Protein 2B1K (pdb70)

Structure (mmCIF, N/CA/C/O backbone):
data_2B1K
#
_entry.id   2B1K
#
_cell.length_a   35.483
_cell.length_b   48.515
_cell.length_c   84.775
_cell.angle_alpha   90.00
_cell.angle_beta   90.00
_cell.angle_gamma   90.00
#
_symmetry.space_group_name_H-M   'P 21 21 21'
#
loop_
_entity.id
_entity.type
_entity.pdbx_description
1 polymer 'Thiol:disulfide interchange protein dsbE'
2 water water
#
loop_
_atom_site.group_PDB
_atom_site.id
_atom_site.type_symbol
_atom_site.label_atom_id
_atom_site.labe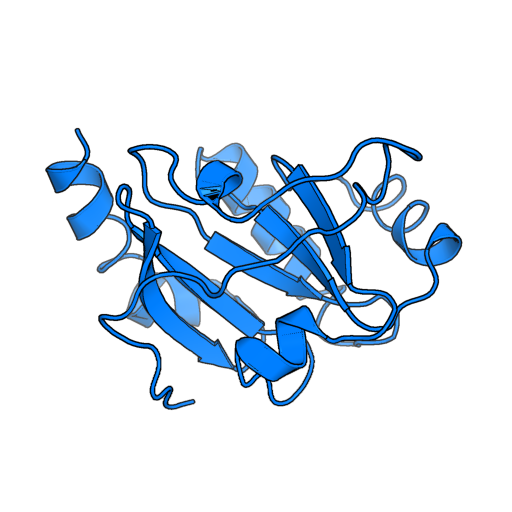l_alt_id
_atom_site.label_comp_id
_atom_site.label_asym_id
_atom_site.label_entity_id
_atom_site.label_seq_id
_atom_site.pdbx_PDB_ins_code
_atom_site.Cartn_x
_atom_site.Cartn_y
_atom_site.Cartn_z
_atom_site.occupancy
_atom_site.B_iso_or_equiv
_atom_site.auth_seq_id
_atom_site.auth_comp_id
_atom_site.auth_asym_id
_atom_site.auth_atom_id
_atom_site.pdbx_PDB_model_num
ATOM 1 N N . LEU A 1 19 ? 24.249 1.355 66.103 1.00 62.31 36 LEU A N 1
ATOM 2 C CA . LEU A 1 19 ? 24.730 2.409 67.044 1.00 62.47 36 LEU A CA 1
ATOM 3 C C . LEU A 1 19 ? 24.528 3.776 66.390 1.00 62.11 36 LEU A C 1
ATOM 4 O O . LEU A 1 19 ? 23.760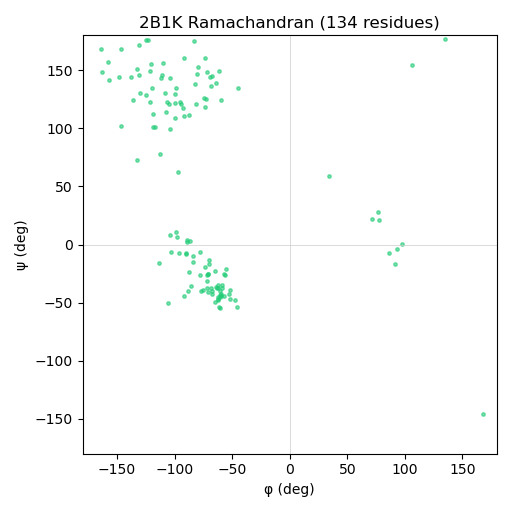 3.905 65.434 1.00 62.36 36 LEU A O 1
ATOM 9 N N . GLU A 1 20 ? 25.218 4.793 66.898 1.00 60.76 37 GLU A N 1
ATOM 10 C CA . GLU A 1 20 ? 25.084 6.137 66.351 1.00 58.82 37 GLU A CA 1
ATOM 11 C C . GLU A 1 20 ? 25.894 6.328 65.077 1.00 55.88 37 GLU A C 1
ATOM 12 O O . GLU A 1 20 ? 26.912 5.665 64.861 1.00 55.80 37 GLU A O 1
ATOM 18 N N . SER A 1 21 ? 25.431 7.247 64.237 1.00 51.28 38 SER A N 1
ATOM 19 C CA . SER A 1 21 ? 26.093 7.539 62.977 1.00 46.28 38 SER A CA 1
ATOM 20 C C . SER A 1 21 ? 26.155 9.037 62.713 1.00 42.97 38 SER A C 1
ATOM 21 O O . SER A 1 21 ? 25.236 9.783 63.045 1.00 42.52 38 SER A O 1
ATOM 24 N N . ALA A 1 22 ? 27.253 9.465 62.108 1.00 39.88 39 ALA A N 1
ATOM 25 C CA . ALA A 1 22 ? 27.450 10.863 61.781 1.00 36.86 39 ALA A CA 1
ATOM 26 C C . ALA A 1 22 ? 26.869 11.137 60.401 1.00 33.81 39 ALA A C 1
ATOM 27 O O . ALA A 1 22 ? 26.950 12.255 59.892 1.00 32.71 39 ALA A O 1
ATOM 29 N N . LEU A 1 23 ? 26.278 10.109 59.799 1.00 30.69 40 LEU A N 1
ATOM 30 C CA . LEU A 1 23 ? 25.703 10.248 58.467 1.00 26.77 40 LEU A CA 1
ATOM 31 C C . LEU A 1 23 ? 24.205 10.523 58.459 1.00 24.06 40 LEU A C 1
ATOM 32 O O . LEU A 1 23 ? 23.630 10.790 57.404 1.00 23.47 40 LEU A O 1
ATOM 37 N N . ILE A 1 24 ? 23.566 10.462 59.622 1.00 21.72 41 ILE A N 1
ATOM 38 C CA . ILE A 1 24 ? 22.135 10.728 59.667 1.00 21.18 41 ILE A CA 1
ATOM 39 C C . ILE A 1 24 ? 21.881 12.143 59.151 1.00 20.60 41 ILE A C 1
ATOM 40 O O . ILE A 1 24 ? 22.450 13.110 59.659 1.00 20.08 41 ILE A O 1
ATOM 45 N N . GLY A 1 25 ? 21.031 12.253 58.136 1.00 18.84 42 GLY A N 1
ATOM 46 C CA . GLY A 1 25 ? 20.716 13.550 57.571 1.00 17.23 42 GLY A CA 1
ATOM 47 C C . GLY A 1 25 ? 21.596 13.897 56.388 1.00 19.71 42 GLY A C 1
ATOM 48 O O . GLY A 1 25 ? 21.411 14.930 55.747 1.00 19.53 42 GLY A O 1
ATOM 49 N N . LYS A 1 26 ? 22.562 13.035 56.091 1.00 19.79 43 LYS A N 1
ATOM 50 C CA . LYS A 1 26 ? 23.463 13.278 54.973 1.00 22.05 43 LYS A CA 1
ATOM 51 C C . LYS A 1 26 ? 23.217 12.300 53.829 1.00 22.15 43 LYS A C 1
ATOM 52 O O . LYS A 1 26 ? 22.681 11.213 54.029 1.00 19.20 43 LYS A O 1
ATOM 58 N N . PRO A 1 27 ? 23.598 12.687 52.604 1.00 22.96 44 PRO A N 1
ATOM 59 C CA . PRO A 1 27 ? 23.394 11.793 51.464 1.00 22.34 44 PRO A CA 1
ATOM 60 C C . PRO A 1 27 ? 24.384 10.633 51.469 1.00 22.28 44 PRO A C 1
ATOM 61 O O . PRO A 1 27 ? 25.428 10.689 52.123 1.00 20.73 44 PRO A O 1
ATOM 65 N N . VAL A 1 28 ? 24.044 9.573 50.748 1.00 21.01 45 VAL A N 1
ATOM 66 C CA . VAL A 1 28 ? 24.908 8.409 50.667 1.00 22.69 45 VAL A CA 1
ATOM 67 C C . VAL A 1 28 ? 26.225 8.800 49.992 1.00 23.37 45 VAL A C 1
ATOM 68 O O . VAL A 1 28 ? 26.235 9.567 49.032 1.00 23.61 45 VAL A O 1
ATOM 72 N N . PRO A 1 29 ? 27.353 8.296 50.506 1.00 24.46 46 PRO A N 1
ATOM 73 C CA . PRO A 1 29 ? 28.673 8.597 49.941 1.00 25.09 46 PRO A CA 1
ATOM 74 C C . PRO A 1 29 ? 28.801 8.113 48.492 1.00 25.74 46 PRO A C 1
ATOM 75 O O . PRO A 1 29 ? 28.183 7.116 48.108 1.00 25.22 46 PRO A O 1
ATOM 79 N N . LYS A 1 30 ? 29.599 8.821 47.695 1.00 25.11 47 LYS A N 1
ATOM 80 C CA . LYS A 1 30 ? 29.816 8.446 46.301 1.00 24.97 47 LYS A CA 1
ATOM 81 C C . LYS A 1 30 ? 30.590 7.135 46.257 1.00 23.96 47 LYS A C 1
ATOM 82 O O . LYS A 1 30 ? 31.458 6.877 47.094 1.00 22.63 47 LYS A O 1
ATOM 88 N N . PHE A 1 31 ? 30.280 6.302 45.273 1.00 21.68 48 PHE A N 1
ATOM 89 C CA . PHE A 1 31 ? 30.967 5.032 45.148 1.00 20.11 48 PHE A CA 1
ATOM 90 C C . PHE A 1 31 ? 30.738 4.459 43.767 1.00 20.73 48 PHE A C 1
ATOM 91 O O . PHE A 1 31 ? 29.894 4.939 43.010 1.00 21.70 48 PHE A O 1
ATOM 99 N N . ARG A 1 32 ? 31.512 3.433 43.449 1.00 21.42 49 ARG A N 1
ATOM 100 C CA . ARG A 1 32 ? 31.400 2.734 42.182 1.00 22.53 49 ARG A CA 1
ATOM 101 C C . ARG A 1 32 ? 31.738 1.298 42.535 1.00 22.01 49 ARG A C 1
ATOM 102 O O . ARG A 1 32 ? 32.904 0.955 42.734 1.00 22.99 49 ARG A O 1
ATOM 110 N N . LEU A 1 33 ? 30.707 0.470 42.649 1.00 19.70 50 LEU A N 1
ATOM 111 C CA . LEU A 1 33 ? 30.893 -0.928 43.012 1.00 17.59 50 LEU A CA 1
ATOM 112 C C . LEU A 1 33 ? 30.341 -1.866 41.960 1.00 18.05 50 LEU A C 1
ATOM 113 O O . LEU A 1 33 ? 29.360 -1.559 41.278 1.00 16.85 50 LEU A O 1
ATOM 118 N N . GLU A 1 34 ? 30.972 -3.023 41.844 1.00 17.94 51 GLU A N 1
ATOM 119 C CA . GLU A 1 34 ? 30.539 -4.024 40.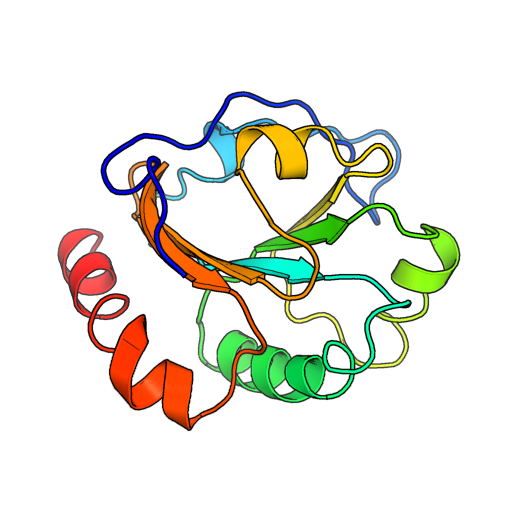886 1.00 19.01 51 GLU A CA 1
ATOM 120 C C . GLU A 1 34 ? 29.347 -4.802 41.443 1.00 18.66 51 GLU A C 1
ATOM 121 O O . GLU A 1 34 ? 29.233 -5.005 42.657 1.00 18.56 51 GLU A O 1
ATOM 127 N N . SER A 1 35 ? 28.447 -5.206 40.555 1.00 18.44 52 SER A N 1
ATOM 128 C CA . SER A 1 35 ? 27.282 -5.995 40.939 1.00 20.30 52 SER A CA 1
ATOM 129 C C . SER A 1 35 ? 27.807 -7.362 41.363 1.00 21.56 52 SER A C 1
ATOM 130 O O . SER A 1 35 ? 28.671 -7.927 40.693 1.00 20.05 52 SER A O 1
ATOM 133 N N . LEU A 1 36 ? 27.290 -7.895 42.466 1.00 22.90 53 LEU A N 1
ATOM 134 C CA . LEU A 1 36 ? 27.740 -9.198 42.958 1.00 25.08 53 LEU A CA 1
ATOM 135 C C . LEU A 1 36 ? 27.455 -10.333 41.983 1.00 27.53 53 LEU A C 1
ATOM 136 O O . LEU A 1 36 ? 28.331 -11.158 41.712 1.00 27.95 53 LEU A O 1
ATOM 141 N N . ASP A 1 37 ? 26.236 -10.376 41.454 1.00 27.04 54 ASP A N 1
ATOM 142 C CA . ASP A 1 37 ? 25.857 -11.444 40.539 1.00 28.79 54 ASP A CA 1
ATOM 143 C C . ASP A 1 37 ? 25.800 -11.083 39.058 1.00 29.20 54 ASP A C 1
ATOM 144 O O . ASP A 1 37 ? 25.349 -11.888 38.240 1.00 28.84 54 ASP A O 1
ATOM 149 N N . ASN A 1 38 ? 26.265 -9.884 38.715 1.00 27.36 55 ASN A N 1
ATOM 150 C CA . ASN A 1 38 ? 26.295 -9.426 37.328 1.00 25.87 55 ASN A CA 1
ATOM 151 C C . ASN A 1 38 ? 27.673 -8.843 37.039 1.00 23.75 55 ASN A C 1
ATOM 152 O O . ASN A 1 38 ? 27.835 -7.628 36.910 1.00 21.69 55 ASN A O 1
ATOM 157 N N . PRO A 1 39 ? 28.685 -9.714 36.919 1.00 21.22 56 PRO A N 1
ATOM 158 C CA . PRO A 1 39 ? 30.071 -9.318 36.652 1.00 19.28 56 PRO A CA 1
ATOM 159 C C . PRO A 1 39 ? 30.170 -8.276 35.551 1.00 18.51 56 PRO A C 1
ATOM 160 O O . PRO A 1 39 ? 29.526 -8.408 34.517 1.00 18.15 56 PRO A O 1
ATOM 164 N N . GLY A 1 40 ? 30.972 -7.242 35.773 1.00 19.02 57 GLY A N 1
ATOM 165 C CA . GLY A 1 40 ? 31.141 -6.230 34.744 1.00 20.44 57 GLY A CA 1
ATOM 166 C C . GLY A 1 40 ? 30.185 -5.059 34.811 1.00 20.62 57 GLY A C 1
ATOM 167 O O . GLY A 1 40 ? 30.430 -4.032 34.185 1.00 22.38 57 GLY A O 1
ATOM 168 N N . GLN A 1 41 ? 29.089 -5.213 35.546 1.00 20.48 58 GLN A N 1
ATOM 169 C CA . GLN A 1 41 ? 28.124 -4.130 35.699 1.00 22.42 58 GLN A CA 1
ATOM 170 C C . GLN A 1 41 ? 28.457 -3.400 36.989 1.00 21.31 58 GLN A C 1
ATOM 171 O O . GLN A 1 41 ? 28.500 -4.009 38.055 1.00 20.19 58 GLN A O 1
ATOM 177 N N . PHE A 1 42 ? 28.712 -2.101 36.883 1.00 21.82 59 PHE A N 1
ATOM 178 C CA . PHE A 1 42 ? 29.046 -1.287 38.046 1.00 22.06 59 PHE A CA 1
ATOM 179 C C . PHE A 1 42 ? 27.920 -0.309 38.363 1.00 23.02 59 PHE A C 1
ATOM 180 O O . PHE A 1 42 ? 27.244 0.191 37.463 1.00 22.64 59 PHE A O 1
ATOM 188 N N . TYR A 1 43 ? 27.727 -0.049 39.651 1.00 21.96 60 TYR A N 1
ATOM 189 C CA . TYR A 1 43 ? 26.685 0.854 40.109 1.00 24.11 60 TYR A CA 1
ATOM 190 C C . TYR A 1 43 ? 27.262 2.010 40.890 1.00 23.32 60 TYR A C 1
ATOM 191 O O . TYR A 1 43 ? 28.349 1.912 41.455 1.00 19.73 60 TYR A O 1
ATOM 200 N N . GLN A 1 44 ? 26.524 3.113 40.906 1.00 22.92 61 GLN A N 1
ATOM 201 C CA . GLN A 1 44 ? 26.944 4.296 41.631 1.00 24.02 61 GLN A CA 1
ATOM 202 C C . GLN A 1 44 ? 25.860 4.667 42.629 1.00 21.76 61 GLN A C 1
ATOM 203 O O . GLN A 1 44 ? 24.805 4.043 42.659 1.00 20.96 61 GLN A O 1
ATOM 209 N N . ALA A 1 45 ? 26.123 5.686 43.439 1.00 22.66 62 ALA A N 1
ATOM 210 C CA . ALA A 1 45 ? 25.178 6.113 44.466 1.00 22.46 62 ALA A CA 1
ATOM 211 C C . ALA A 1 45 ? 23.787 6.468 43.948 1.00 25.11 62 ALA A C 1
ATOM 212 O O . ALA A 1 45 ? 22.805 6.360 44.685 1.00 26.60 62 ALA A O 1
ATOM 214 N N . ASP A 1 46 ? 23.692 6.885 42.688 1.00 25.05 63 ASP A N 1
ATOM 215 C CA . ASP A 1 46 ? 22.398 7.257 42.122 1.00 27.81 63 ASP A CA 1
ATOM 216 C C . ASP A 1 46 ? 21.410 6.110 42.222 1.00 28.02 63 ASP A C 1
ATOM 217 O O . ASP A 1 46 ? 20.199 6.323 42.241 1.00 26.94 63 ASP A O 1
ATOM 222 N N . VAL A 1 47 ? 21.926 4.888 42.281 1.00 28.15 64 VAL A N 1
ATOM 223 C CA . VAL A 1 47 ? 21.058 3.726 42.366 1.00 29.54 64 VAL A CA 1
ATOM 224 C C . VAL A 1 47 ? 20.367 3.647 43.729 1.00 30.07 64 VAL A C 1
ATOM 225 O O . VAL A 1 47 ? 19.416 2.885 43.901 1.00 29.90 64 VAL A O 1
ATOM 229 N N . LEU A 1 48 ? 20.834 4.442 44.692 1.00 28.33 65 LEU A N 1
ATOM 230 C CA . LEU A 1 48 ? 20.225 4.452 46.023 1.00 29.45 65 LEU A CA 1
ATOM 231 C C . LEU A 1 48 ? 19.238 5.609 46.198 1.00 31.45 65 LEU A C 1
ATOM 232 O O . LEU A 1 48 ? 18.725 5.853 47.294 1.00 31.25 65 LEU A O 1
ATOM 237 N N . THR A 1 49 ? 18.981 6.322 45.106 1.00 32.18 66 THR A N 1
ATOM 238 C CA . THR A 1 49 ? 18.030 7.425 45.106 1.00 34.45 66 THR A CA 1
ATOM 239 C C . THR A 1 49 ? 16.888 6.923 44.228 1.00 34.87 66 THR A C 1
ATOM 240 O O . THR A 1 49 ? 16.782 7.288 43.058 1.00 35.78 66 THR A O 1
ATOM 244 N N . GLN A 1 50 ? 16.048 6.070 44.803 1.00 35.05 67 GLN A N 1
ATOM 245 C CA . GLN A 1 50 ? 14.933 5.469 44.078 1.00 36.97 67 GLN A CA 1
ATOM 246 C C . GLN A 1 50 ? 13.605 6.225 44.108 1.00 36.09 67 GLN A C 1
ATOM 247 O O . GLN A 1 50 ? 12.669 5.859 43.398 1.00 36.37 67 GLN A O 1
ATOM 253 N N . GLY A 1 51 ? 13.514 7.278 44.910 1.00 33.85 68 GLY A N 1
ATOM 254 C CA . GLY A 1 51 ? 12.259 8.003 44.985 1.00 31.75 68 GLY A CA 1
ATOM 255 C C . GLY A 1 51 ? 11.376 7.321 46.012 1.00 30.30 68 GLY A C 1
ATOM 256 O O . GLY A 1 51 ? 10.301 7.807 46.353 1.00 30.94 68 GLY A O 1
ATOM 257 N N . LYS A 1 52 ? 11.841 6.171 46.490 1.00 27.92 69 LYS A N 1
ATOM 258 C CA . LYS A 1 52 ? 11.147 5.394 47.516 1.00 27.10 69 LYS A CA 1
ATOM 259 C C . LYS A 1 52 ? 12.196 5.009 48.553 1.00 22.41 69 LYS A C 1
ATOM 260 O O . LYS A 1 52 ? 13.372 4.871 48.222 1.00 21.07 69 LYS A O 1
ATOM 266 N N . PRO A 1 53 ? 11.792 4.837 49.821 1.00 19.16 70 PRO A N 1
ATOM 267 C CA . PRO A 1 53 ? 12.810 4.464 50.806 1.00 15.43 70 PRO A CA 1
ATOM 268 C C . PRO A 1 53 ? 13.374 3.077 50.526 1.00 15.68 70 PRO A C 1
ATOM 269 O O . PRO A 1 53 ? 12.717 2.240 49.907 1.00 17.25 70 PRO A O 1
ATOM 273 N N A VAL A 1 54 ? 14.598 2.844 50.985 0.70 14.02 71 VAL A N 1
ATOM 274 N N B VAL A 1 54 ? 14.600 2.840 50.978 0.30 14.25 71 VAL A N 1
ATOM 275 C CA A VAL A 1 54 ? 15.266 1.570 50.778 0.70 15.18 71 VAL A CA 1
ATOM 276 C CA B VAL A 1 54 ? 15.247 1.554 50.769 0.30 13.81 71 VAL A CA 1
ATOM 277 C C A VAL A 1 54 ? 16.096 1.204 51.994 0.70 14.97 71 VAL A C 1
ATOM 278 C C B VAL A 1 54 ? 16.126 1.200 51.959 0.30 13.99 71 VAL A C 1
ATOM 279 O O A VAL A 1 54 ? 16.574 2.081 52.712 0.70 14.31 71 VAL A O 1
ATOM 280 O O B VAL A 1 54 ? 16.675 2.081 52.620 0.30 13.68 71 VAL A O 1
ATOM 287 N N . LEU A 1 55 ? 16.249 -0.095 52.230 1.00 13.35 72 LEU A N 1
ATOM 288 C CA . LEU A 1 55 ? 17.072 -0.569 53.332 1.00 13.76 72 LEU A CA 1
ATOM 289 C C . LEU A 1 55 ? 18.373 -1.047 52.696 1.00 13.94 72 LEU A C 1
ATOM 290 O O . LEU A 1 55 ? 18.350 -1.759 51.691 1.00 13.70 72 LEU A O 1
ATOM 295 N N . LEU A 1 56 ? 19.501 -0.632 53.253 1.00 10.94 73 LEU A N 1
ATOM 296 C CA . LEU A 1 56 ? 20.795 -1.073 52.745 1.00 10.92 73 LEU A CA 1
ATOM 297 C C . LEU A 1 56 ? 21.310 -2.044 53.802 1.00 11.42 73 LEU A C 1
ATOM 298 O O . LEU A 1 56 ? 21.583 -1.643 54.931 1.00 11.53 73 LEU A O 1
ATOM 303 N N . ASN A 1 57 ? 21.423 -3.315 53.437 1.00 9.63 74 ASN A N 1
ATOM 304 C CA . ASN A 1 57 ? 21.873 -4.350 54.367 1.00 11.27 74 ASN A CA 1
ATOM 305 C C . ASN A 1 57 ? 23.312 -4.784 54.098 1.00 12.44 74 ASN A C 1
ATOM 306 O O . ASN A 1 57 ? 23.643 -5.252 53.001 1.00 11.56 74 ASN A O 1
ATOM 311 N N . VAL A 1 58 ? 24.161 -4.617 55.111 1.00 9.92 75 VAL A N 1
ATOM 312 C CA . VAL A 1 58 ? 25.569 -4.989 55.031 1.00 11.66 75 VAL A CA 1
ATOM 313 C C . VAL A 1 58 ? 25.667 -6.401 55.608 1.00 13.88 75 VAL A C 1
ATOM 314 O O . VAL A 1 58 ? 25.308 -6.630 56.758 1.00 13.97 75 VAL A O 1
ATOM 318 N N . TRP A 1 59 ? 26.144 -7.342 54.805 1.00 14.18 76 TRP A N 1
ATOM 319 C CA . TRP A 1 59 ? 26.234 -8.723 55.248 1.00 16.12 76 TRP A CA 1
ATOM 320 C C . TRP A 1 59 ? 27.436 -9.427 54.642 1.00 15.91 76 TRP A C 1
ATOM 321 O O . TRP A 1 59 ? 28.056 -8.924 53.711 1.00 14.59 76 TRP A O 1
ATOM 332 N N . ALA A 1 60 ? 27.741 -10.606 55.175 1.00 17.19 77 ALA A N 1
ATOM 333 C CA . ALA A 1 60 ? 28.848 -11.429 54.691 1.00 18.64 77 ALA A CA 1
ATOM 334 C C . ALA A 1 60 ? 28.581 -12.877 55.103 1.00 20.11 77 ALA A C 1
ATOM 335 O O . ALA A 1 60 ? 27.838 -13.129 56.048 1.00 19.22 77 ALA A O 1
ATOM 337 N N . THR A 1 61 ? 29.173 -13.830 54.391 1.00 21.28 78 THR A N 1
ATOM 338 C CA . THR A 1 61 ? 28.967 -15.239 54.724 1.00 24.08 78 THR A CA 1
ATOM 339 C C . THR A 1 61 ? 29.719 -15.643 55.990 1.00 25.44 78 THR A C 1
ATOM 340 O O . THR A 1 61 ? 29.400 -16.657 56.614 1.00 26.15 78 THR A O 1
ATOM 344 N N . TRP A 1 62 ? 30.718 -14.853 56.368 1.00 25.29 79 TRP A N 1
ATOM 345 C CA . TRP A 1 62 ? 31.500 -15.157 57.560 1.00 25.16 79 TRP A CA 1
ATOM 346 C C . TRP A 1 62 ? 30.862 -14.595 58.821 1.00 26.28 79 TRP A C 1
ATOM 347 O O . TRP A 1 62 ? 31.410 -14.716 59.917 1.00 27.72 79 TRP A O 1
ATOM 358 N N . CYS A 1 63 ? 29.690 -13.989 58.657 1.00 25.91 80 CYS A N 1
ATOM 359 C CA . CYS A 1 63 ? 28.959 -13.382 59.760 1.00 25.11 80 CYS A CA 1
ATOM 360 C C . CYS A 1 63 ? 27.836 -14.307 60.252 1.00 26.90 80 CYS A C 1
ATOM 361 O O . CYS A 1 63 ? 26.829 -14.491 59.578 1.00 26.52 80 CYS A O 1
ATOM 364 N N . PRO A 1 64 ? 28.001 -14.896 61.453 1.00 28.89 81 PRO A N 1
ATOM 365 C CA . PRO A 1 64 ? 27.038 -15.819 62.073 1.00 28.35 81 PRO A CA 1
ATOM 366 C C . PRO A 1 64 ? 25.582 -15.380 62.181 1.00 27.07 81 PRO A C 1
ATOM 367 O O . PRO A 1 64 ? 24.675 -16.153 61.858 1.00 29.05 81 PRO A O 1
ATOM 371 N N . THR A 1 65 ? 25.340 -14.157 62.635 1.00 23.75 82 THR A N 1
ATOM 372 C CA . THR A 1 65 ? 23.966 -13.697 62.763 1.00 22.10 82 THR A CA 1
ATOM 373 C C . THR A 1 65 ? 23.374 -13.294 61.420 1.00 21.74 82 THR A C 1
ATOM 374 O O . THR A 1 65 ? 22.186 -12.993 61.329 1.00 20.35 82 THR A O 1
ATOM 378 N N . CYS A 1 66 ? 24.201 -13.284 60.380 1.00 21.69 83 CYS A N 1
ATOM 379 C CA . CYS A 1 66 ? 23.721 -12.914 59.051 1.00 22.86 83 CYS A CA 1
ATOM 380 C C . CYS A 1 66 ? 22.832 -13.993 58.449 1.00 23.23 83 CYS A C 1
ATOM 381 O O . CYS A 1 66 ? 21.817 -13.690 57.824 1.00 22.71 83 CYS A O 1
ATOM 384 N N A ARG A 1 67 ? 23.214 -15.252 58.635 0.50 23.52 84 ARG A N 1
ATOM 385 N N B ARG A 1 67 ? 23.213 -15.253 58.633 0.50 23.43 84 ARG A N 1
ATOM 386 C CA A ARG A 1 67 ? 22.423 -16.353 58.103 0.50 25.23 84 ARG A CA 1
ATOM 387 C CA B ARG A 1 67 ? 22.422 -16.353 58.098 0.50 25.08 84 ARG A CA 1
ATOM 388 C C A ARG A 1 67 ? 21.046 -16.331 58.757 0.50 24.53 84 ARG A C 1
ATOM 389 C C B ARG A 1 67 ? 21.047 -16.348 58.760 0.50 24.44 84 ARG A C 1
ATOM 390 O O A ARG A 1 67 ? 20.026 -16.474 58.088 0.50 25.69 84 ARG A O 1
ATOM 391 O O B ARG A 1 67 ? 20.028 -16.520 58.096 0.50 25.70 84 ARG A O 1
ATOM 406 N N . ALA A 1 68 ? 21.026 -16.135 60.071 1.00 24.87 85 ALA A N 1
ATOM 407 C CA . ALA A 1 68 ? 19.778 -16.096 60.825 1.00 25.04 85 ALA A CA 1
ATOM 408 C C . ALA A 1 68 ? 18.902 -14.919 60.396 1.00 25.72 85 ALA A C 1
ATOM 409 O O . ALA A 1 68 ? 17.683 -15.044 60.303 1.00 27.66 85 ALA A O 1
ATOM 411 N N . GLU A 1 69 ? 19.532 -13.776 60.144 1.00 23.20 86 GLU A N 1
ATOM 412 C CA . GLU A 1 69 ? 18.825 -12.565 59.723 1.00 22.65 86 GLU A CA 1
ATOM 413 C C . GLU A 1 69 ? 18.293 -12.668 58.285 1.00 21.60 86 GLU A C 1
ATOM 414 O O . GLU A 1 69 ? 17.320 -12.005 57.923 1.00 20.86 86 GLU A O 1
ATOM 420 N N . HIS A 1 70 ? 18.930 -13.511 57.478 1.00 21.35 87 HIS A N 1
ATOM 421 C CA . HIS A 1 70 ? 18.543 -13.676 56.077 1.00 20.93 87 HIS A CA 1
ATOM 422 C C . HIS A 1 70 ? 17.084 -14.082 55.857 1.00 20.08 87 HIS A C 1
ATOM 423 O O . HIS A 1 70 ? 16.411 -13.536 54.979 1.00 19.75 87 HIS A O 1
ATOM 430 N N . GLN A 1 71 ? 16.594 -15.038 56.642 1.00 20.62 88 GLN A N 1
ATOM 431 C CA . GLN A 1 71 ? 15.213 -15.500 56.499 1.00 20.66 88 GLN A CA 1
ATOM 432 C C . GLN A 1 71 ? 14.199 -14.394 56.762 1.00 19.39 88 GLN A C 1
ATOM 433 O O . GLN A 1 71 ? 13.143 -14.334 56.124 1.00 17.36 88 GLN A O 1
ATOM 439 N N . TYR A 1 72 ? 14.517 -13.509 57.699 1.00 17.42 89 TYR A N 1
ATOM 440 C CA . TYR A 1 72 ? 13.610 -12.415 58.010 1.00 15.31 89 TYR A CA 1
ATOM 441 C C . TYR A 1 72 ? 13.618 -11.404 56.859 1.00 14.90 89 TYR A C 1
ATOM 442 O O . TYR A 1 72 ? 12.582 -10.836 56.511 1.00 14.45 89 TYR A O 1
ATOM 451 N N . LEU A 1 73 ? 14.788 -11.177 56.268 1.00 13.57 90 LEU A N 1
ATOM 452 C CA . LEU A 1 73 ? 14.878 -10.266 55.126 1.00 13.77 90 LEU A CA 1
ATOM 453 C C . LEU A 1 73 ? 14.030 -10.817 53.971 1.00 13.64 90 LEU A C 1
ATOM 454 O O . LEU A 1 73 ? 13.398 -10.052 53.245 1.00 14.40 90 LEU A O 1
ATOM 459 N N . ASN A 1 74 ? 14.019 -12.139 53.795 1.00 12.19 91 ASN A N 1
ATOM 460 C CA . ASN A 1 74 ? 13.218 -12.735 52.725 1.00 13.78 91 ASN A CA 1
ATOM 461 C C . ASN A 1 74 ? 11.756 -12.367 52.957 1.00 15.75 91 ASN A C 1
ATOM 462 O O . ASN A 1 74 ? 11.029 -12.023 52.028 1.00 15.47 91 ASN A O 1
ATOM 467 N N . GLN A 1 75 ? 11.341 -12.448 54.216 1.00 16.16 92 GLN A N 1
ATOM 468 C CA . GLN A 1 75 ? 9.978 -12.141 54.617 1.00 18.13 92 GLN A CA 1
ATOM 469 C C . GLN A 1 75 ? 9.600 -10.686 54.336 1.00 17.58 92 GLN A C 1
ATOM 470 O O . GLN A 1 75 ? 8.520 -10.411 53.819 1.00 16.99 92 GLN A O 1
ATOM 476 N N . LEU A 1 76 ? 10.482 -9.754 54.682 1.00 16.42 93 LEU A N 1
ATOM 477 C CA . LEU A 1 76 ? 10.211 -8.338 54.437 1.00 15.39 93 LEU A CA 1
ATOM 478 C C . LEU A 1 76 ? 10.195 -8.037 52.942 1.00 15.72 93 LEU A C 1
ATOM 479 O O . LEU A 1 76 ? 9.371 -7.258 52.458 1.00 16.02 93 LEU A O 1
ATOM 484 N N . SER A 1 77 ? 11.121 -8.643 52.211 1.00 15.99 94 SER A N 1
ATOM 485 C CA . SER A 1 77 ? 11.199 -8.420 50.776 1.00 16.42 94 SER A CA 1
ATOM 486 C C . SER A 1 77 ? 9.895 -8.854 50.114 1.00 15.97 94 SER A C 1
ATOM 487 O O . SER A 1 77 ? 9.397 -8.189 49.209 1.00 17.27 94 SER A O 1
ATOM 490 N N . ALA A 1 78 ? 9.348 -9.973 50.574 1.00 18.55 95 ALA A N 1
ATOM 491 C CA . ALA A 1 78 ? 8.099 -10.501 50.028 1.00 20.69 95 ALA A CA 1
ATOM 492 C C . ALA A 1 78 ? 6.929 -9.556 50.299 1.00 22.51 95 ALA A C 1
ATOM 493 O O . ALA A 1 78 ? 5.917 -9.593 49.593 1.00 21.97 95 ALA A O 1
ATOM 495 N N . GLN A 1 79 ? 7.074 -8.716 51.323 1.00 21.40 96 GLN A N 1
ATOM 496 C CA . GLN A 1 79 ? 6.038 -7.753 51.698 1.00 23.75 96 GLN A CA 1
ATOM 497 C C . GLN A 1 79 ? 6.179 -6.426 50.971 1.00 23.63 96 GLN A C 1
ATOM 498 O O . GLN 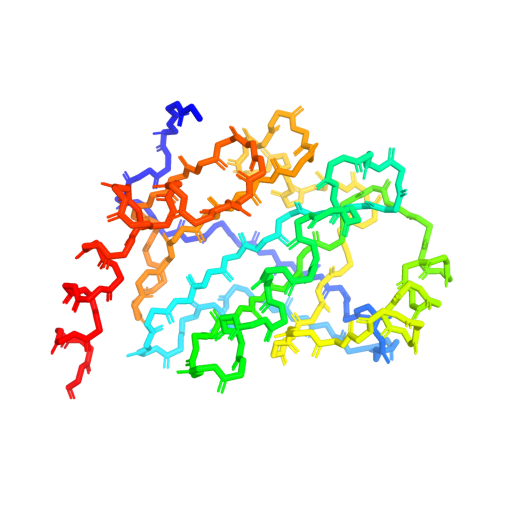A 1 79 ? 5.438 -5.486 51.247 1.00 24.95 96 GLN A O 1
ATOM 504 N N . GLY A 1 80 ? 7.140 -6.335 50.060 1.00 22.84 97 GLY A N 1
ATOM 505 C CA . GLY A 1 80 ? 7.315 -5.097 49.324 1.00 22.44 97 GLY A CA 1
ATOM 506 C C . GLY A 1 80 ? 8.383 -4.147 49.841 1.00 21.20 97 GLY A C 1
ATOM 507 O O . GLY A 1 80 ? 8.563 -3.071 49.275 1.00 23.25 97 GLY A O 1
ATOM 508 N N . ILE A 1 81 ? 9.085 -4.522 50.908 1.00 19.89 98 ILE A N 1
ATOM 509 C CA . ILE A 1 81 ? 10.148 -3.666 51.448 1.00 18.36 98 ILE A CA 1
ATOM 510 C C . ILE A 1 81 ? 11.330 -3.774 50.489 1.00 17.19 98 ILE A C 1
ATOM 511 O O . ILE A 1 81 ? 11.782 -4.872 50.191 1.00 16.12 98 ILE A O 1
ATOM 516 N N . ARG A 1 82 ? 11.822 -2.640 50.004 1.00 17.25 99 ARG A N 1
ATOM 517 C CA . ARG A 1 82 ? 12.939 -2.625 49.062 1.00 18.67 99 ARG A CA 1
ATOM 518 C C . ARG A 1 82 ? 14.259 -2.767 49.828 1.00 17.73 99 ARG A C 1
ATOM 519 O O . ARG A 1 82 ? 14.568 -1.937 50.678 1.00 17.16 99 ARG A O 1
ATOM 527 N N . VAL A 1 83 ? 15.035 -3.806 49.519 1.00 14.70 100 VAL A N 1
ATOM 528 C CA . VAL A 1 83 ? 16.309 -4.037 50.204 1.00 13.29 100 VAL A CA 1
ATOM 529 C C . VAL A 1 83 ? 17.480 -4.149 49.240 1.00 13.70 100 VAL A C 1
ATOM 530 O O . VAL A 1 83 ? 17.426 -4.920 48.278 1.00 12.89 100 VAL A O 1
ATOM 534 N N . VAL A 1 84 ? 18.535 -3.382 49.496 1.00 12.24 101 VAL A N 1
ATOM 535 C CA . VAL A 1 84 ? 19.725 -3.437 48.661 1.00 13.68 101 VAL A CA 1
ATOM 536 C C . VAL A 1 84 ? 20.789 -4.132 49.496 1.00 14.46 101 VAL A C 1
ATOM 537 O O . VAL A 1 84 ? 21.006 -3.778 50.651 1.00 13.06 101 VAL A O 1
ATOM 541 N N . GLY A 1 85 ? 21.441 -5.133 48.921 1.00 14.20 102 GLY A N 1
ATOM 542 C CA . GLY A 1 85 ? 22.454 -5.841 49.676 1.00 13.00 102 GLY A CA 1
ATOM 543 C C . GLY A 1 85 ? 23.864 -5.390 49.370 1.00 14.98 102 GLY A C 1
ATOM 544 O O . GLY A 1 85 ? 24.223 -5.190 48.213 1.00 14.67 102 GLY A O 1
ATOM 545 N N . MET A 1 86 ? 24.660 -5.196 50.415 1.00 14.40 103 MET A N 1
ATOM 546 C CA . MET A 1 86 ? 26.056 -4.817 50.233 1.00 14.78 103 MET A CA 1
ATOM 547 C C . MET A 1 86 ? 26.894 -5.933 50.849 1.00 13.87 103 MET A C 1
ATOM 548 O O . MET A 1 86 ? 27.031 -6.016 52.073 1.00 12.48 103 MET A O 1
ATOM 553 N N . ASN A 1 87 ? 27.430 -6.805 50.000 1.00 15.05 104 ASN A N 1
ATOM 554 C CA . ASN A 1 87 ? 28.251 -7.920 50.469 1.00 16.27 104 ASN A CA 1
ATOM 555 C C . ASN A 1 87 ? 29.597 -7.317 50.891 1.00 17.49 104 ASN A C 1
ATOM 556 O O . ASN A 1 87 ? 30.315 -6.738 50.077 1.00 15.80 104 ASN A O 1
ATOM 561 N N . TYR A 1 88 ? 29.918 -7.466 52.174 1.00 18.19 105 TYR A N 1
ATOM 562 C CA . TYR A 1 88 ? 31.101 -6.854 52.791 1.00 18.42 105 TYR A CA 1
ATOM 563 C C . TYR A 1 88 ? 32.351 -7.723 52.997 1.00 19.46 105 TYR A C 1
ATOM 564 O O . TYR A 1 88 ? 32.294 -8.734 53.688 1.00 20.27 105 TYR A O 1
ATOM 573 N N . LYS A 1 89 ? 33.478 -7.306 52.411 1.00 20.76 106 LYS A N 1
ATOM 574 C CA . LYS A 1 89 ? 34.750 -8.033 52.539 1.00 22.30 106 LYS A CA 1
ATOM 575 C C . LYS A 1 89 ? 34.478 -9.529 52.603 1.00 23.28 106 LYS A C 1
ATOM 576 O O . LYS A 1 89 ? 34.842 -10.204 53.567 1.00 22.22 106 LYS A O 1
ATOM 582 N N . ASP A 1 90 ? 33.847 -10.046 51.562 1.00 23.86 107 ASP A N 1
ATOM 583 C CA . ASP A 1 90 ? 33.463 -11.444 51.543 1.00 25.48 107 ASP A CA 1
ATOM 584 C C . ASP A 1 90 ? 34.007 -12.183 50.333 1.00 25.91 107 ASP A C 1
ATOM 585 O O . ASP A 1 90 ? 34.641 -11.595 49.455 1.00 25.21 107 ASP A O 1
ATOM 590 N N . ASP A 1 91 ? 33.748 -13.484 50.305 1.00 28.13 108 ASP A N 1
ATOM 591 C CA . ASP A 1 91 ? 34.162 -14.336 49.202 1.00 30.85 108 ASP A CA 1
ATOM 592 C C . ASP A 1 91 ? 32.983 -14.344 48.238 1.00 31.14 108 ASP A C 1
ATOM 593 O O . ASP A 1 91 ? 31.921 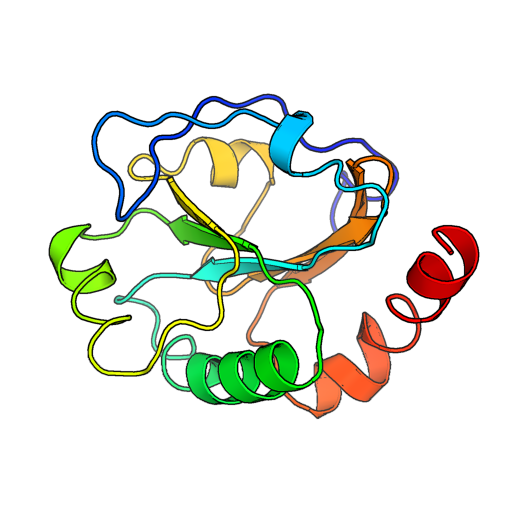-14.902 48.529 1.00 31.63 108 ASP A O 1
ATOM 598 N N . ARG A 1 92 ? 33.183 -13.712 47.094 1.00 30.30 109 ARG A N 1
ATOM 599 C CA . ARG A 1 92 ? 32.157 -13.592 46.078 1.00 31.41 109 ARG A CA 1
ATOM 600 C C . ARG A 1 92 ? 31.393 -14.872 45.760 1.00 32.01 109 ARG A C 1
ATOM 601 O O . ARG A 1 92 ? 30.162 -14.888 45.800 1.00 29.89 109 ARG A O 1
ATOM 609 N N . GLN A 1 93 ? 32.118 -15.941 45.441 1.00 32.12 110 GLN A N 1
ATOM 610 C CA . GLN A 1 93 ? 31.480 -17.212 45.111 1.00 32.27 110 GLN A CA 1
ATOM 611 C C . GLN A 1 93 ? 30.641 -17.753 46.245 1.00 29.81 110 GLN A C 1
ATOM 612 O O . GLN A 1 93 ? 29.529 -18.233 46.029 1.00 31.74 110 GLN A O 1
ATOM 618 N N . LYS A 1 94 ? 31.173 -17.689 47.458 1.00 29.73 111 LYS A N 1
ATOM 619 C CA . LYS A 1 94 ? 30.426 -18.161 48.609 1.00 27.56 111 LYS A CA 1
ATOM 620 C C . LYS A 1 94 ? 29.167 -17.307 48.764 1.00 25.46 111 LYS A C 1
ATOM 621 O O . LYS A 1 94 ? 28.107 -17.819 49.113 1.00 23.25 111 LYS A O 1
ATOM 627 N N . ALA A 1 95 ? 29.292 -16.008 48.491 1.00 23.54 112 ALA A N 1
ATOM 628 C CA . ALA A 1 95 ? 28.161 -15.085 48.601 1.00 23.23 112 ALA A CA 1
ATOM 629 C C . ALA A 1 95 ? 27.058 -15.468 47.618 1.00 22.17 112 ALA A C 1
ATOM 630 O O . ALA A 1 95 ? 25.884 -15.544 47.980 1.00 22.16 112 ALA A O 1
ATOM 632 N N . ILE A 1 96 ? 27.438 -15.709 46.370 1.00 23.38 113 ILE A N 1
ATOM 633 C CA . ILE A 1 96 ? 26.469 -16.079 45.352 1.00 24.35 113 ILE A CA 1
ATOM 634 C C . ILE A 1 96 ? 25.788 -17.397 45.707 1.00 24.16 113 ILE A C 1
ATOM 635 O O . ILE A 1 96 ? 24.578 -17.544 45.530 1.00 23.55 113 ILE A O 1
ATOM 640 N N A SER A 1 97 ? 26.554 -18.363 46.202 0.70 23.09 114 SER A N 1
ATOM 641 N N B SER A 1 97 ? 26.575 -18.337 46.220 0.30 22.86 114 SER A N 1
ATOM 642 C CA A SER A 1 97 ? 25.976 -19.657 46.563 0.70 24.18 114 SER A CA 1
ATOM 643 C CA B SER A 1 97 ? 26.064 -19.642 46.620 0.30 22.71 114 SER A CA 1
ATOM 644 C C A SER A 1 97 ? 25.024 -19.490 47.736 0.70 24.04 114 SER A C 1
ATOM 645 C C B SER A 1 97 ? 25.036 -19.460 47.727 0.30 22.84 114 SER A C 1
AT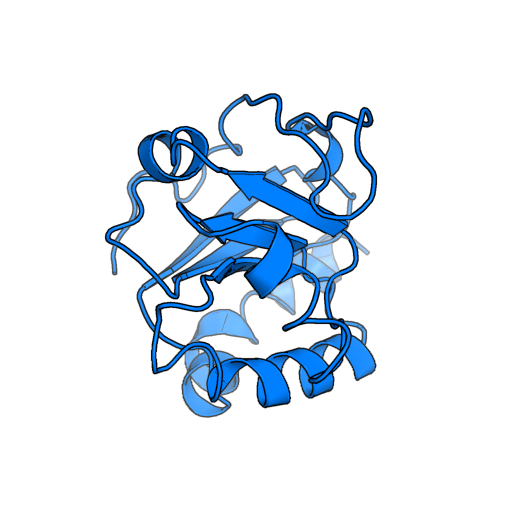OM 646 O O A SER A 1 97 ? 24.032 -20.208 47.860 0.70 25.19 114 SER A O 1
ATOM 647 O O B SER A 1 97 ? 23.988 -20.106 47.730 0.30 23.33 114 SER A O 1
ATOM 652 N N A TRP A 1 98 ? 25.344 -18.529 48.595 0.50 22.84 115 TRP A N 1
ATOM 653 N N B TRP A 1 98 ? 25.349 -18.573 48.667 0.50 22.53 115 TRP A N 1
ATOM 654 C CA A TRP A 1 98 ? 24.544 -18.217 49.769 0.50 21.13 115 TRP A CA 1
ATOM 655 C CA B TRP A 1 98 ? 24.464 -18.285 49.787 0.50 21.82 115 TRP A CA 1
ATOM 656 C C A TRP A 1 98 ? 23.139 -17.800 49.341 0.50 19.91 115 TRP A C 1
ATOM 657 C C B TRP A 1 98 ? 23.092 -17.853 49.297 0.50 20.35 115 TRP A C 1
ATOM 658 O O A TRP A 1 98 ? 22.148 -18.240 49.917 0.50 19.96 115 TRP A O 1
ATOM 659 O O B TRP A 1 98 ? 22.073 -18.326 49.793 0.50 20.62 115 TRP A O 1
ATOM 680 N N . LEU A 1 99 ? 23.069 -16.949 48.322 1.00 19.57 116 LEU A N 1
ATOM 681 C CA . LEU A 1 99 ? 21.803 -16.455 47.791 1.00 20.34 116 LEU A CA 1
ATOM 682 C C . LEU A 1 99 ? 21.030 -17.516 47.018 1.00 21.54 116 LEU A C 1
ATOM 683 O O . LEU A 1 99 ? 19.800 -17.556 47.065 1.00 18.76 116 LEU A O 1
ATOM 688 N N . LYS A 1 100 ? 21.748 -18.368 46.295 1.00 22.07 117 LYS A N 1
ATOM 689 C CA . LYS A 1 100 ? 21.086 -19.412 45.531 1.00 25.13 117 LYS A CA 1
ATOM 690 C C . LYS A 1 100 ? 20.534 -20.484 46.457 1.00 23.93 117 LYS A C 1
ATOM 691 O O . LYS A 1 100 ? 19.555 -21.146 46.138 1.00 24.27 117 LYS A O 1
ATOM 697 N N . GLU A 1 101 ? 21.149 -20.631 47.622 1.00 24.38 118 GLU A N 1
ATOM 698 C CA . GLU A 1 101 ? 20.722 -21.642 48.581 1.00 25.90 118 GLU A CA 1
ATOM 699 C C . GLU A 1 101 ? 19.639 -21.186 49.560 1.00 24.37 118 GLU A C 1
ATOM 700 O O . GLU A 1 101 ? 18.710 -21.935 49.869 1.00 21.71 118 GLU A O 1
ATOM 706 N N . LEU A 1 102 ? 19.756 -19.954 50.042 1.00 22.65 119 LEU A N 1
ATOM 707 C CA . LEU A 1 102 ? 18.819 -19.430 51.029 1.00 20.39 119 LEU A CA 1
ATOM 708 C C . LEU A 1 102 ? 17.770 -18.457 50.489 1.00 19.52 119 LEU A C 1
ATOM 709 O O . LEU A 1 102 ? 16.862 -18.054 51.220 1.00 19.71 119 LEU A O 1
ATOM 714 N N . GLY A 1 103 ? 17.894 -18.077 49.222 1.00 18.07 120 GLY A N 1
ATOM 715 C CA . GLY A 1 103 ? 16.936 -17.152 48.640 1.00 15.45 120 GLY A CA 1
ATOM 716 C C . GLY A 1 103 ? 17.562 -15.782 48.472 1.00 16.51 120 GLY A C 1
ATOM 717 O O . GLY A 1 103 ? 18.496 -15.436 49.196 1.00 15.16 120 GLY A O 1
ATOM 718 N N . ASN A 1 104 ? 17.058 -15.002 47.519 1.00 15.16 121 ASN A N 1
ATOM 719 C CA . ASN A 1 104 ? 17.595 -13.671 47.273 1.00 13.50 121 ASN A CA 1
ATOM 720 C C . ASN A 1 104 ? 16.542 -12.588 47.533 1.00 14.08 121 ASN A C 1
ATOM 721 O O . ASN A 1 104 ? 15.672 -12.346 46.700 1.00 14.18 121 ASN A O 1
ATOM 726 N N . PRO A 1 105 ? 16.613 -11.921 48.696 1.00 12.87 122 PRO A N 1
ATOM 727 C CA . PRO A 1 105 ? 15.659 -10.865 49.050 1.00 13.70 122 PRO A CA 1
ATOM 728 C C . PRO A 1 105 ? 16.032 -9.491 48.477 1.00 13.66 122 PRO A C 1
ATOM 729 O O . PRO A 1 105 ? 15.235 -8.552 48.525 1.00 16.69 122 PRO A O 1
ATOM 733 N N . TYR A 1 106 ? 17.235 -9.385 47.920 1.00 13.05 123 TYR A N 1
ATOM 734 C CA . TYR A 1 106 ? 17.746 -8.114 47.408 1.00 12.12 123 TYR A CA 1
ATOM 735 C C . TYR A 1 106 ? 17.308 -7.682 46.020 1.00 14.93 123 TYR A C 1
ATOM 736 O O . TYR A 1 106 ? 17.264 -8.486 45.096 1.00 16.18 123 TYR A O 1
ATOM 745 N N . ALA A 1 107 ? 17.002 -6.395 45.885 1.00 13.32 124 ALA A N 1
ATOM 746 C CA . ALA A 1 107 ? 16.601 -5.833 44.608 1.00 16.87 124 ALA A CA 1
ATOM 747 C C . ALA A 1 107 ? 17.871 -5.638 43.789 1.00 18.54 124 ALA A C 1
ATOM 748 O O . ALA A 1 107 ? 17.839 -5.640 42.561 1.00 18.54 124 ALA A O 1
ATOM 750 N N . LEU A 1 108 ? 18.986 -5.478 44.499 1.00 17.84 125 LEU A N 1
ATOM 751 C CA . LEU A 1 108 ? 20.296 -5.251 43.899 1.00 18.45 125 LEU A CA 1
ATOM 752 C C . LEU A 1 108 ? 21.361 -5.673 44.910 1.00 17.79 125 LEU A C 1
ATOM 753 O O . LEU A 1 108 ? 21.200 -5.436 46.105 1.00 13.12 125 LEU A O 1
ATOM 758 N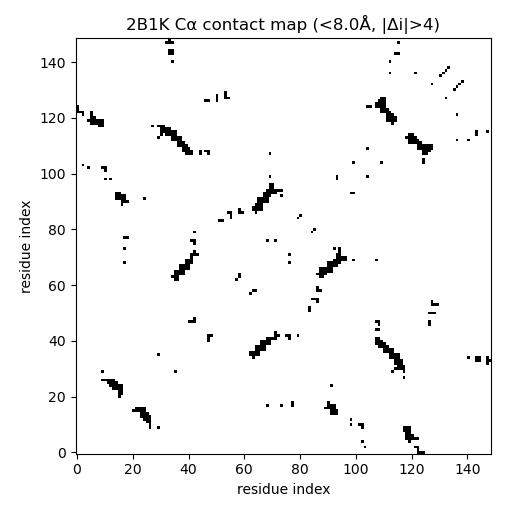 N . SER A 1 109 ? 22.441 -6.289 44.434 1.00 16.45 126 SER A N 1
ATOM 759 C CA . SER A 1 109 ? 23.532 -6.725 45.305 1.00 18.83 126 SER A CA 1
ATOM 760 C C . SER A 1 109 ? 24.847 -6.079 44.886 1.00 19.49 126 SER A C 1
ATOM 761 O O . SER A 1 109 ? 25.279 -6.228 43.742 1.00 19.55 126 SER A O 1
ATOM 764 N N . LEU A 1 110 ? 25.479 -5.365 45.815 1.00 17.06 127 LEU A N 1
ATOM 765 C CA . LEU A 1 110 ? 26.743 -4.696 45.543 1.00 18.27 127 LEU A CA 1
ATOM 766 C C . LEU A 1 110 ? 27.880 -5.480 46.176 1.00 17.78 127 LEU A C 1
ATOM 767 O O . LEU A 1 110 ? 27.733 -6.036 47.266 1.00 17.76 127 LEU A O 1
ATOM 772 N N . PHE A 1 111 ? 29.015 -5.513 45.492 1.00 15.30 128 PHE A N 1
ATOM 773 C CA . PHE A 1 111 ? 30.173 -6.242 45.976 1.00 16.57 128 PHE A CA 1
ATOM 774 C C . PHE A 1 111 ? 31.226 -5.289 46.542 1.00 15.44 128 PHE A C 1
ATOM 775 O O . PHE A 1 111 ? 31.987 -4.678 45.795 1.00 16.72 128 PHE A O 1
ATOM 783 N N . ASP A 1 112 ? 31.251 -5.145 47.863 1.00 14.21 129 ASP A N 1
ATOM 784 C CA . ASP A 1 112 ? 32.217 -4.265 48.522 1.00 15.29 129 ASP A CA 1
ATOM 785 C C . ASP A 1 112 ? 33.376 -5.155 48.979 1.00 16.73 129 ASP A C 1
ATOM 786 O O . ASP A 1 112 ? 33.643 -5.287 50.171 1.00 18.14 129 ASP A O 1
ATOM 791 N N . GLY A 1 113 ? 34.047 -5.768 48.006 1.00 18.11 130 GLY A N 1
ATOM 792 C CA . GLY A 1 113 ? 35.155 -6.670 48.283 1.00 19.55 130 GLY A CA 1
ATOM 793 C C . GLY A 1 113 ? 36.264 -6.132 49.168 1.00 20.66 130 GLY A C 1
ATOM 794 O O . GLY A 1 113 ? 36.753 -6.843 50.043 1.00 21.24 130 GLY A O 1
ATOM 795 N N . ASP A 1 114 ? 36.659 -4.882 48.941 1.00 21.66 131 ASP A N 1
ATOM 796 C CA . ASP A 1 114 ? 37.719 -4.248 49.715 1.00 24.28 131 ASP A CA 1
ATOM 797 C C . ASP A 1 114 ? 37.165 -3.518 50.940 1.00 23.49 131 ASP A C 1
ATOM 798 O O . ASP A 1 114 ? 37.924 -3.024 51.777 1.00 22.11 131 ASP A O 1
ATOM 803 N N . GLY A 1 115 ? 35.841 -3.446 51.037 1.00 21.29 132 GLY A N 1
ATOM 804 C CA . GLY A 1 115 ? 35.220 -2.782 52.170 1.00 19.67 132 GLY A CA 1
ATOM 805 C C . GLY A 1 115 ? 35.368 -1.272 52.177 1.00 18.60 132 GLY A C 1
ATOM 806 O O . GLY A 1 115 ? 35.263 -0.643 53.231 1.00 17.05 132 GLY A O 1
ATOM 807 N N . MET A 1 116 ? 35.609 -0.685 51.009 1.00 20.13 133 MET A N 1
ATOM 808 C CA . MET A 1 116 ? 35.767 0.760 50.905 1.00 21.50 133 MET A CA 1
ATOM 809 C C . MET A 1 116 ? 34.455 1.535 51.078 1.00 20.28 133 MET A C 1
ATOM 810 O O . MET A 1 116 ? 34.471 2.667 51.564 1.00 19.26 133 MET A O 1
ATOM 815 N N . LEU A 1 117 ? 33.321 0.958 50.680 1.00 17.25 134 LEU A N 1
ATOM 816 C CA . LEU A 1 117 ? 32.062 1.676 50.881 1.00 16.80 134 LEU A CA 1
ATOM 817 C C . LEU A 1 117 ? 31.739 1.555 52.362 1.00 15.31 134 LEU A C 1
ATOM 818 O O . LEU A 1 117 ? 31.279 2.507 52.989 1.00 14.60 134 LEU A O 1
ATOM 823 N N . GLY A 1 118 ? 32.011 0.382 52.926 1.00 14.83 135 GLY A N 1
ATOM 824 C CA . GLY A 1 118 ? 31.755 0.179 54.340 1.00 16.37 135 GLY A CA 1
ATOM 825 C C . GLY A 1 118 ? 32.549 1.185 55.156 1.00 19.26 135 GLY A C 1
ATOM 826 O O . GLY A 1 118 ? 32.093 1.667 56.191 1.00 17.59 135 GLY A O 1
ATOM 827 N N . LEU A 1 119 ? 33.748 1.510 54.682 1.00 19.54 136 LEU A N 1
ATOM 828 C CA . LEU A 1 119 ? 34.595 2.471 55.377 1.00 21.42 136 LEU A CA 1
ATOM 829 C C . LEU A 1 119 ? 33.975 3.869 55.318 1.00 20.97 136 LEU A C 1
ATOM 830 O O . LEU A 1 119 ? 33.968 4.589 56.317 1.00 21.31 136 LEU A O 1
ATOM 835 N N . ASP A 1 120 ? 33.447 4.253 54.158 1.00 19.82 137 ASP A N 1
ATOM 836 C CA . ASP A 1 120 ? 32.819 5.565 54.030 1.00 21.24 137 ASP A CA 1
ATOM 837 C C . ASP A 1 120 ? 31.493 5.633 54.789 1.00 21.18 137 ASP A C 1
ATOM 838 O O . ASP A 1 120 ? 31.056 6.716 55.187 1.00 20.78 137 ASP A O 1
ATOM 843 N N . LEU A 1 121 ? 30.854 4.484 54.983 1.00 19.69 138 LEU A N 1
ATOM 844 C CA . LEU A 1 121 ? 29.580 4.434 55.704 1.00 20.43 138 LEU A CA 1
ATOM 845 C C . LEU A 1 121 ? 29.791 4.382 57.212 1.00 20.99 138 LEU A C 1
ATOM 846 O O . LEU A 1 121 ? 28.855 4.600 57.990 1.00 20.70 138 LEU A O 1
ATOM 851 N N . GLY A 1 122 ? 31.024 4.083 57.613 1.00 20.90 139 GLY A N 1
ATOM 852 C CA . GLY A 1 122 ? 31.361 4.003 59.023 1.00 20.75 139 GLY A CA 1
ATOM 853 C C . GLY A 1 122 ? 30.892 2.731 59.711 1.00 21.93 139 GLY A C 1
ATOM 854 O O . GLY A 1 122 ? 30.661 2.734 60.924 1.00 20.55 139 GLY A O 1
ATOM 855 N N . VAL A 1 123 ? 30.762 1.639 58.961 1.00 20.95 140 VAL A N 1
ATOM 856 C CA . VAL A 1 123 ? 30.299 0.388 59.553 1.00 22.59 140 VAL A CA 1
ATOM 857 C C . VAL A 1 123 ? 31.339 -0.217 60.494 1.00 25.48 140 VAL A C 1
ATOM 858 O O . VAL A 1 123 ? 32.542 -0.111 60.249 1.00 24.75 140 VAL A O 1
ATOM 862 N N . TYR A 1 124 ? 30.870 -0.839 61.575 1.00 27.95 141 TYR A N 1
ATOM 863 C CA . TYR A 1 124 ? 31.759 -1.482 62.547 1.00 30.56 141 TYR A CA 1
ATOM 864 C C . TYR A 1 124 ? 32.035 -2.915 62.108 1.00 31.08 141 TYR A C 1
ATOM 865 O O . TYR A 1 124 ? 33.042 -3.512 62.488 1.00 31.31 141 TYR A O 1
ATOM 874 N N . GLY A 1 125 ? 31.120 -3.463 61.314 1.00 29.18 142 GLY A N 1
ATOM 875 C CA . GLY A 1 125 ? 31.260 -4.825 60.832 1.00 26.61 142 GLY A CA 1
ATOM 876 C C . GLY A 1 125 ? 29.954 -5.270 60.204 1.00 25.65 142 GLY A C 1
ATOM 877 O O . GLY A 1 125 ? 29.246 -4.462 59.606 1.00 25.33 142 GLY A O 1
ATOM 878 N N . ALA A 1 126 ? 29.630 -6.551 60.337 1.00 23.67 143 ALA A N 1
ATOM 879 C CA . ALA A 1 126 ? 28.389 -7.083 59.788 1.00 23.01 143 ALA A CA 1
ATOM 880 C C . ALA A 1 126 ? 27.691 -7.897 60.871 1.00 23.20 143 ALA A C 1
ATOM 881 O O . ALA A 1 126 ? 28.344 -8.523 61.701 1.00 25.20 143 ALA A O 1
ATOM 883 N N . PRO A 1 127 ? 26.350 -7.891 60.885 1.00 21.41 144 PRO A N 1
ATOM 884 C CA . PRO A 1 127 ? 25.515 -7.161 59.936 1.00 19.54 144 PRO A CA 1
ATOM 885 C C . PRO A 1 127 ? 25.150 -5.760 60.419 1.00 18.18 144 PRO A C 1
ATOM 886 O O . PRO A 1 127 ? 25.228 -5.453 61.605 1.00 17.74 144 PRO A O 1
ATOM 890 N N . GLU A 1 128 ? 24.751 -4.917 59.474 1.00 16.62 145 GLU A N 1
ATOM 891 C CA . GLU A 1 128 ? 24.314 -3.561 59.761 1.00 14.67 145 GLU A CA 1
ATOM 892 C C . GLU A 1 128 ? 23.268 -3.198 58.723 1.00 15.17 145 GLU A C 1
ATOM 893 O O . GLU A 1 128 ? 23.363 -3.618 57.570 1.00 14.09 145 GLU A O 1
ATOM 899 N N . THR A 1 129 ? 22.267 -2.430 59.130 1.00 12.58 146 THR A N 1
ATOM 900 C CA . THR A 1 129 ? 21.223 -2.025 58.203 1.00 13.25 146 THR A CA 1
ATOM 901 C C . THR A 1 129 ? 20.993 -0.525 58.275 1.00 13.28 146 THR A C 1
ATOM 902 O O . THR A 1 129 ? 20.847 0.036 59.358 1.00 14.02 146 THR A O 1
ATOM 906 N N . PHE A 1 130 ? 20.985 0.118 57.111 1.00 10.53 147 PHE A N 1
ATOM 907 C CA . PHE A 1 130 ? 20.759 1.556 57.016 1.00 11.29 147 PHE A CA 1
ATOM 908 C C . PHE A 1 130 ? 19.416 1.824 56.351 1.00 12.54 147 PHE A C 1
ATOM 909 O O . PHE A 1 130 ? 19.018 1.106 55.435 1.00 12.50 147 PHE A O 1
ATOM 917 N N . LEU A 1 131 ? 18.727 2.862 56.805 1.00 12.18 148 LEU A N 1
ATOM 918 C CA . LEU A 1 131 ? 17.464 3.252 56.200 1.00 12.34 148 LEU A CA 1
ATOM 919 C C . LEU A 1 131 ? 17.781 4.516 55.412 1.00 12.84 148 LEU A C 1
ATOM 920 O O . LEU A 1 131 ? 18.278 5.491 55.975 1.00 12.10 148 LEU A O 1
ATOM 925 N N . ILE A 1 132 ? 17.505 4.485 54.112 1.00 11.63 149 ILE A N 1
ATOM 926 C CA . ILE A 1 132 ? 17.756 5.615 53.224 1.00 14.38 149 ILE A CA 1
ATOM 927 C C . ILE A 1 132 ? 16.422 6.052 52.617 1.00 13.94 149 ILE A C 1
ATOM 928 O O . ILE A 1 132 ? 15.638 5.205 52.182 1.00 13.23 149 ILE A O 1
ATOM 933 N N . ASP A 1 133 ? 16.150 7.357 52.594 1.00 14.07 150 ASP A N 1
ATOM 934 C CA . ASP A 1 133 ? 14.879 7.814 52.037 1.00 17.23 150 ASP A CA 1
ATOM 935 C C . ASP A 1 133 ? 14.902 7.946 50.520 1.00 18.80 150 ASP A C 1
ATOM 936 O O . ASP A 1 133 ? 15.935 7.740 49.888 1.00 17.66 150 ASP A O 1
ATOM 941 N N . GLY A 1 134 ? 13.744 8.264 49.949 1.00 20.39 151 GLY A N 1
ATOM 942 C CA . GLY A 1 134 ? 13.615 8.382 48.507 1.00 21.83 151 GLY A CA 1
ATOM 943 C C . GLY A 1 134 ? 14.570 9.340 47.835 1.00 22.80 151 GLY A C 1
ATOM 944 O O . GLY A 1 134 ? 14.811 9.235 46.629 1.00 23.65 151 GLY A O 1
ATOM 945 N N . ASN A 1 135 ? 15.120 10.270 48.610 1.00 23.19 152 ASN A N 1
ATOM 946 C CA . ASN A 1 135 ? 16.045 11.255 48.078 1.00 22.81 152 ASN A CA 1
ATOM 947 C C . ASN A 1 135 ? 17.507 10.901 48.325 1.00 21.47 152 ASN A C 1
ATOM 948 O O . ASN A 1 135 ? 18.393 11.725 48.118 1.00 21.13 152 ASN A O 1
ATOM 953 N N . GLY A 1 136 ? 17.758 9.676 48.774 1.00 20.14 153 GLY A N 1
ATOM 954 C CA . GLY A 1 136 ? 19.128 9.254 49.008 1.00 17.28 153 GLY A CA 1
ATOM 955 C C . GLY A 1 136 ? 19.752 9.782 50.285 1.00 17.29 153 GLY A C 1
ATOM 956 O O . GLY A 1 136 ? 20.975 9.824 50.413 1.00 18.02 153 GLY A O 1
ATOM 957 N N . ILE A 1 137 ? 18.920 10.182 51.238 1.00 14.65 154 ILE A N 1
ATOM 958 C CA . ILE A 1 137 ? 19.427 10.703 52.502 1.00 14.48 154 ILE A CA 1
ATOM 959 C C . ILE A 1 137 ? 19.368 9.595 53.548 1.00 12.24 154 ILE A C 1
ATOM 960 O O . ILE A 1 137 ? 18.341 8.936 53.705 1.00 11.56 154 ILE A O 1
ATOM 965 N N . ILE A 1 138 ? 20.477 9.376 54.243 1.00 12.06 155 ILE A N 1
ATOM 966 C CA . ILE A 1 138 ? 20.528 8.348 55.274 1.00 12.90 155 ILE A CA 1
ATOM 967 C C . ILE A 1 138 ? 19.720 8.830 56.477 1.00 14.03 155 ILE A C 1
ATOM 968 O O . ILE A 1 138 ? 19.977 9.911 57.011 1.00 14.15 155 ILE A O 1
ATOM 973 N N . ARG A 1 139 ? 18.751 8.021 56.901 1.00 13.56 156 ARG A N 1
ATOM 974 C CA . ARG A 1 139 ? 17.876 8.381 58.017 1.00 12.78 156 ARG A CA 1
ATOM 975 C C . ARG A 1 139 ? 18.026 7.532 59.266 1.00 14.83 156 ARG A C 1
ATOM 976 O O . ARG A 1 139 ? 17.539 7.905 60.334 1.00 15.03 156 ARG A O 1
ATOM 984 N N . TYR A 1 140 ? 18.665 6.378 59.144 1.00 13.00 157 TYR A N 1
ATOM 985 C CA . TYR A 1 140 ? 18.824 5.534 60.314 1.00 13.93 157 TYR A CA 1
ATOM 986 C C . TYR A 1 140 ? 19.896 4.498 60.088 1.00 13.71 157 TYR A C 1
ATOM 987 O O . TYR A 1 140 ? 20.117 4.052 58.966 1.00 14.07 157 TYR A O 1
ATOM 996 N N . ARG A 1 141 ? 20.572 4.127 61.166 1.00 14.07 158 ARG A N 1
ATOM 997 C CA . ARG A 1 141 ? 21.596 3.108 61.096 1.00 14.24 158 ARG A CA 1
ATOM 998 C C . ARG A 1 141 ? 21.424 2.179 62.282 1.00 15.91 158 ARG A C 1
ATOM 999 O O . ARG A 1 141 ? 21.384 2.626 63.429 1.00 13.87 158 ARG A O 1
ATOM 1007 N N . HIS A 1 142 ? 21.291 0.888 62.007 1.00 13.88 159 HIS A N 1
ATOM 1008 C CA . HIS A 1 142 ? 21.165 -0.085 63.082 1.00 16.54 159 HIS A CA 1
ATOM 1009 C C . HIS A 1 142 ? 22.344 -1.041 62.984 1.00 16.97 159 HIS A C 1
ATOM 1010 O O . HIS A 1 142 ? 22.448 -1.799 62.023 1.00 15.25 159 HIS A O 1
ATOM 1017 N N . ALA A 1 143 ? 23.236 -0.992 63.967 1.00 15.47 160 ALA A N 1
ATOM 1018 C CA . ALA A 1 143 ? 24.389 -1.882 63.980 1.00 18.60 160 ALA A CA 1
ATOM 1019 C C . ALA A 1 143 ? 23.938 -3.158 64.683 1.00 20.43 160 ALA A C 1
ATOM 1020 O O . ALA A 1 143 ? 23.671 -3.145 65.881 1.00 23.63 160 ALA A O 1
ATOM 1022 N N . GLY A 1 144 ? 23.846 -4.251 63.934 1.00 19.58 161 GLY A N 1
ATOM 1023 C CA . GLY A 1 144 ? 23.398 -5.507 64.507 1.00 19.16 161 GLY A CA 1
ATOM 1024 C C . GLY A 1 144 ? 22.386 -6.168 63.588 1.00 19.97 161 GLY A C 1
ATOM 1025 O O . GLY A 1 144 ? 22.016 -5.601 62.566 1.00 18.87 161 GLY A O 1
ATOM 1026 N N . ASP A 1 145 ? 21.926 -7.361 63.950 1.00 19.96 162 ASP A N 1
ATOM 1027 C CA . ASP A 1 145 ? 20.976 -8.086 63.116 1.00 22.33 162 ASP A CA 1
ATOM 1028 C C . ASP A 1 145 ? 19.573 -7.495 63.109 1.00 21.12 162 ASP A C 1
ATOM 1029 O O . ASP A 1 145 ? 19.115 -6.913 64.089 1.00 20.18 162 ASP A O 1
ATOM 1034 N N . LEU A 1 146 ? 18.895 -7.654 61.980 1.00 19.88 163 LEU A N 1
ATOM 1035 C CA . LEU A 1 146 ? 17.539 -7.160 61.829 1.00 21.51 163 LEU A CA 1
ATOM 1036 C C . LEU A 1 146 ? 16.559 -8.270 62.199 1.00 21.56 163 LEU A C 1
ATOM 1037 O O . LEU A 1 146 ? 16.530 -9.322 61.562 1.00 23.71 163 LEU A O 1
ATOM 1042 N N . ASN A 1 147 ? 15.767 -8.043 63.239 1.00 21.53 164 ASN A N 1
ATOM 1043 C CA . ASN A 1 147 ? 14.783 -9.034 63.669 1.00 19.77 164 ASN A CA 1
ATOM 1044 C C . ASN A 1 147 ? 13.446 -8.322 63.851 1.00 18.77 164 ASN A C 1
ATOM 1045 O O . ASN A 1 147 ? 13.379 -7.097 63.769 1.00 16.63 164 ASN A O 1
ATOM 1050 N N . PRO A 1 148 ? 12.363 -9.076 64.084 1.00 19.38 165 PRO A N 1
ATOM 1051 C CA . PRO A 1 148 ? 11.047 -8.460 64.260 1.00 19.95 165 PRO A CA 1
ATOM 1052 C C . PRO A 1 148 ? 10.995 -7.334 65.294 1.00 20.48 165 PRO A C 1
ATOM 1053 O O . PRO A 1 148 ? 10.320 -6.327 65.083 1.00 21.06 165 PRO A O 1
ATOM 1057 N N . ARG A 1 149 ? 11.709 -7.495 66.401 1.00 18.34 166 ARG A N 1
ATOM 1058 C CA . ARG A 1 149 ? 11.693 -6.469 67.432 1.00 20.66 166 ARG A CA 1
ATOM 1059 C C . ARG A 1 149 ? 12.315 -5.172 66.930 1.00 18.12 166 ARG A C 1
ATOM 1060 O O . ARG A 1 149 ? 11.737 -4.100 67.088 1.00 18.31 166 ARG A O 1
ATOM 1068 N N . VAL A 1 150 ? 13.498 -5.270 66.332 1.00 16.56 167 VAL A N 1
ATOM 1069 C CA . VAL A 1 150 ? 14.170 -4.089 65.814 1.00 17.34 167 VAL A CA 1
ATOM 1070 C C . VAL A 1 150 ? 13.296 -3.408 64.765 1.00 18.56 167 VAL A C 1
ATOM 1071 O O . VAL A 1 150 ? 13.143 -2.187 64.767 1.00 19.83 167 VAL A O 1
ATOM 1075 N N . TRP A 1 151 ? 12.711 -4.203 63.874 1.00 18.66 168 TRP A N 1
ATOM 1076 C CA . TRP A 1 151 ? 11.850 -3.659 62.832 1.00 18.89 168 TRP A CA 1
ATOM 1077 C C . TRP A 1 151 ? 10.633 -2.940 63.409 1.00 19.90 168 TRP A C 1
ATOM 1078 O O . TRP A 1 151 ? 10.389 -1.773 63.101 1.00 18.39 168 TRP A O 1
ATOM 1089 N N . GLU A 1 152 ? 9.884 -3.626 64.267 1.00 21.22 169 GLU A N 1
ATOM 1090 C CA . GLU A 1 152 ? 8.673 -3.047 64.851 1.00 24.69 169 GLU A CA 1
ATOM 1091 C C . GLU A 1 152 ? 8.910 -1.782 65.674 1.00 24.06 169 GLU A C 1
ATOM 1092 O O . GLU A 1 152 ? 8.194 -0.795 65.524 1.00 23.50 169 GLU A O 1
ATOM 1098 N N . GLU A 1 153 ? 9.929 -1.815 66.527 1.00 22.40 170 GLU A N 1
ATOM 1099 C CA . GLU A 1 153 ? 10.232 -0.700 67.416 1.00 23.96 170 GLU A CA 1
ATOM 1100 C C . GLU A 1 153 ? 11.107 0.433 66.890 1.00 23.62 170 GLU A C 1
ATOM 1101 O O . GLU A 1 153 ? 10.893 1.592 67.244 1.00 25.81 170 GLU A O 1
ATOM 1107 N N . GLU A 1 154 ? 12.088 0.111 66.055 1.00 20.13 171 GLU A N 1
ATOM 1108 C CA . GLU A 1 154 ? 13.012 1.124 65.561 1.00 19.91 171 GLU A CA 1
ATOM 1109 C C . GLU A 1 154 ? 12.876 1.598 64.123 1.00 18.97 171 GLU A C 1
ATOM 1110 O O . GLU A 1 154 ? 12.846 2.799 63.862 1.00 20.74 171 GLU A O 1
ATOM 1116 N N . ILE A 1 155 ? 12.805 0.657 63.191 1.00 15.32 172 ILE A N 1
ATOM 1117 C CA . ILE A 1 155 ? 12.756 1.013 61.778 1.00 15.33 172 ILE A CA 1
ATOM 1118 C C . ILE A 1 155 ? 11.384 1.182 61.120 1.00 14.46 172 ILE A C 1
ATOM 1119 O O . ILE A 1 155 ? 11.169 2.138 60.369 1.00 15.10 172 ILE A O 1
ATOM 1124 N N . LYS A 1 156 ? 10.458 0.271 61.393 1.00 13.72 173 LYS A N 1
ATOM 1125 C CA . LYS A 1 156 ? 9.132 0.341 60.783 1.00 13.99 173 LYS A CA 1
ATOM 1126 C C . LYS A 1 156 ? 8.478 1.728 60.834 1.00 14.62 173 LYS A C 1
ATOM 1127 O O . LYS A 1 156 ? 7.977 2.218 59.820 1.00 15.34 173 LYS A O 1
ATOM 1133 N N . PRO A 1 157 ? 8.482 2.386 62.004 1.00 15.48 174 PRO A N 1
ATOM 1134 C CA . PRO A 1 157 ? 7.861 3.714 62.081 1.00 16.69 174 PRO A CA 1
ATOM 1135 C C . PRO A 1 157 ? 8.497 4.705 61.111 1.00 15.68 174 PRO A C 1
ATOM 1136 O O . PRO A 1 157 ? 7.813 5.534 60.520 1.00 15.13 174 PRO A O 1
ATOM 1140 N N . LEU A 1 158 ? 9.813 4.612 60.954 1.00 16.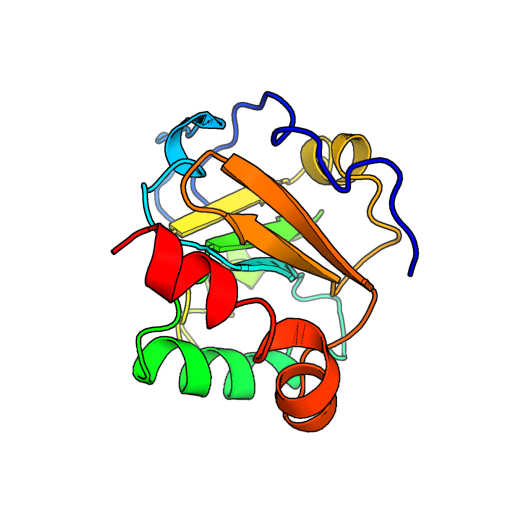23 175 LEU A N 1
ATOM 1141 C CA . LEU A 1 158 ? 10.541 5.503 60.058 1.00 15.63 175 LEU A CA 1
ATOM 1142 C C . LEU A 1 158 ? 10.272 5.151 58.597 1.00 16.53 175 LEU A C 1
ATOM 1143 O O . LEU A 1 158 ? 10.117 6.034 57.753 1.00 16.20 175 LEU A O 1
ATOM 1148 N N A TRP A 1 159 ? 10.231 3.857 58.301 0.70 14.92 176 TRP A N 1
ATOM 1149 N N B TRP A 1 159 ? 10.225 3.856 58.309 0.30 15.20 176 TRP A N 1
ATOM 1150 C CA A TRP A 1 159 ? 9.967 3.391 56.945 0.70 16.77 176 TRP A CA 1
ATOM 1151 C CA B TRP A 1 159 ? 9.967 3.380 56.958 0.30 15.64 176 TRP A CA 1
ATOM 1152 C C A TRP A 1 159 ? 8.604 3.891 56.481 0.70 17.33 176 TRP A C 1
ATOM 1153 C C B TRP A 1 159 ? 8.612 3.895 56.488 0.30 16.29 176 TRP A C 1
ATOM 1154 O O A TRP A 1 159 ? 8.450 4.354 55.349 0.70 16.69 176 TRP A O 1
ATOM 1155 O O B TRP A 1 159 ? 8.471 4.372 55.361 0.30 15.93 176 TRP A O 1
ATOM 1176 N N . GLU A 1 160 ? 7.615 3.793 57.362 1.00 15.67 177 GLU A N 1
ATOM 1177 C CA . GLU A 1 160 ? 6.271 4.246 57.032 1.00 18.76 177 GLU A CA 1
ATOM 1178 C C . GLU A 1 160 ? 6.239 5.746 56.788 1.00 18.06 177 GLU A C 1
ATOM 1179 O O . GLU A 1 160 ? 5.582 6.208 55.861 1.00 19.09 177 GLU A O 1
ATOM 1185 N N . LYS A 1 161 ? 6.953 6.513 57.606 1.00 17.61 178 LYS A N 1
ATOM 1186 C CA . LYS A 1 161 ? 6.967 7.959 57.419 1.00 18.79 178 LYS A CA 1
ATOM 1187 C C . LYS A 1 161 ? 7.512 8.332 56.044 1.00 20.06 178 LYS A C 1
ATOM 1188 O O . LYS A 1 161 ? 6.858 9.042 55.278 1.00 21.06 178 LYS A O 1
ATOM 1194 N N . TYR A 1 162 ? 8.711 7.854 55.728 1.00 20.17 179 TYR A N 1
ATOM 1195 C CA . TYR A 1 162 ? 9.320 8.170 54.444 1.00 20.07 179 TYR A CA 1
ATOM 1196 C C . TYR A 1 162 ? 8.639 7.505 53.247 1.00 21.63 179 TYR A C 1
ATOM 1197 O O . TYR A 1 162 ? 8.841 7.919 52.104 1.00 21.83 179 TYR A O 1
ATOM 1206 N N . SER A 1 163 ? 7.827 6.483 53.499 1.00 21.06 180 SER A N 1
ATOM 1207 C CA . SER A 1 163 ? 7.094 5.837 52.412 1.00 24.14 180 SER A CA 1
ATOM 1208 C C . SER A 1 163 ? 5.917 6.735 52.029 1.00 26.60 180 SER A C 1
ATOM 1209 O O . SER A 1 163 ? 5.599 6.883 50.851 1.00 26.38 180 SER A O 1
ATOM 1212 N N . LYS A 1 164 ? 5.276 7.331 53.034 1.00 29.16 181 LYS A N 1
ATOM 1213 C CA . LYS A 1 164 ? 4.131 8.217 52.808 1.00 33.56 181 LYS A CA 1
ATOM 1214 C C . LYS A 1 164 ? 4.552 9.502 52.112 1.00 36.24 181 LYS A C 1
ATOM 1215 O O . LYS A 1 164 ? 3.824 10.030 51.271 1.00 36.21 181 LYS A O 1
ATOM 1221 N N . GLU A 1 165 ? 5.724 10.014 52.474 1.00 38.64 182 GLU A N 1
ATOM 1222 C CA . GLU A 1 165 ? 6.222 11.244 51.874 1.00 42.41 182 GLU A CA 1
ATOM 1223 C C . GLU A 1 165 ? 6.642 11.024 50.429 1.00 44.94 182 GLU A C 1
ATOM 1224 O O . GLU A 1 165 ? 6.378 11.860 49.564 1.00 46.81 182 GLU A O 1
ATOM 1230 N N . ALA A 1 166 ? 7.289 9.893 50.171 1.00 47.02 183 ALA A N 1
ATOM 1231 C CA . ALA A 1 166 ? 7.744 9.560 48.828 1.00 49.40 183 ALA A CA 1
ATOM 1232 C C . ALA A 1 166 ? 6.551 9.385 47.895 1.00 51.94 183 ALA A C 1
ATOM 1233 O O . ALA A 1 166 ? 6.609 9.748 46.720 1.00 52.89 183 ALA A O 1
ATOM 1235 N N . ALA A 1 167 ? 5.470 8.825 48.429 1.00 53.86 184 ALA A N 1
ATOM 1236 C CA . ALA A 1 167 ? 4.254 8.590 47.659 1.00 55.34 184 ALA A CA 1
ATOM 1237 C C . ALA A 1 167 ? 3.774 9.856 46.952 1.00 56.28 184 ALA A C 1
ATOM 1238 O O . ALA A 1 167 ? 3.649 9.819 45.708 1.00 57.62 184 ALA A O 1
#

Organism: Escherichia coli (strain K12) (NCBI:txid83333)

Secondary structure (DSSP, 8-state):
---TTTTSBPPP-EEEESSSTT-EEEGGGG--SS-EEEEEE-TT-HHHHHHHHHHHHHHHTT--EEEEEES--HHHHHHHHHHH----SEEEEETT-HHHHHHT--SSSEEEEE-TTSBEEEEEES---HHHIIIIIHHHHHHHHHHH-

InterPro domains:
  IPR004799 Periplasmic protein thiol:disulphide oxidoreductase DsbE [TIGR00385] (6-178)
  IPR004799 Periplasmic protein thiol:disulphide oxidoreductase DsbE [cd03010] (43-169)
  IPR013740 Redoxin [PF08534] (42-166)
  IPR013766 Thioredoxin domain [PS51352] (39-177)
  IPR017937 Thioredoxin, conserved site [PS00194] (72-90)
  IPR036249 Thioredoxin-like superfamily [SSF52833] (46-178)
  IPR050553 Thioredoxin family ResA/DsbE subfamily [PTHR42852] (14-181)

Foldseek 3Di:
DDFPQAQHFQDWDWFAFLPPGPDIDILVVCQQLAKEKEWEAEPVDVCRLVLLVVLLVVLVVVHAYEYEHALYDSVVVVVSCVVSHDSHPTYTYRNVCPSVVVRVAPHDTKMWMAANRRGTHDIGHDGDDPVCCVPPPVVVNVVRRVVSD

Radius of gyration: 14.0 Å; Cα contacts (8 Å, |Δi|>4): 293; chains: 1; bounding box: 34×35×33 Å

Solvent-accessible surface area: 7390 Å² total; per-residue (Å²): 132,124,12,89,30,73,42,108,87,10,27,178,23,154,23,38,0,0,64,59,101,56,91,94,58,100,14,106,37,1,74,64,42,138,4,0,0,0,0,0,4,0,33,129,2,120,60,3,117,79,6,3,92,25,2,42,99,2,36,93,118,60,19,117,1,0,0,0,0,18,105,20,65,57,118,128,0,34,60,23,10,176,122,32,31,82,7,18,62,27,4,0,38,1,27,118,1,110,4,0,121,80,3,37,19,141,20,26,10,3,2,0,2,0,7,7,118,4,33,0,76,59,13,25,34,26,50,2,42,70,134,2,21,109,121,53,1,86,70,49,28,76,98,29,37,158,111,40,120

GO terms:
  GO:0005515 protein binding (F, IPI)
  GO:0015036 disulfide oxidoreductase activity (F, IDA)
  GO:0017004 cytochrome complex assembly (P, IMP)

Nearest PDB structures (foldseek):
  2b1k-assembly1_A  TM=1.007E+00  e=4.330E-35  Escherichia coli
  2g0f-assembly1_A  TM=1.004E+00  e=6.622E-32  Escherichia coli
  3k8n-assembly1_A  TM=9.899E-01  e=4.621E-30  Escherichia coli K-12
  1z5y-assembly1_E  TM=9.712E-01  e=1.879E-25  Escherichia coli
  3kh9-assembly1_A  TM=9.808E-01  e=1.454E-20  Pseudomonas aeruginosa

B-factor: mean 24.14, std 9.66, range [9.63, 65.29]

Sequence (149 aa):
LESALIGKPVPKFRLESLDNPGQFYQADVLTQGKPVVLLNVWATWCPTCRRAEHQYLNQLSAQGIRVVGMNYKDDRQKAISSWWLKELGNPYALSLFDGDGMLGLDLGVYGAPETFLIDGNGIIRYRHAGDLNPRVWEEEIKPLWWEKYSKEAA

CATH classification: 3.40.30.10